Protein AF-A0A1K1SUW8-F1 (afdb_monomer_lite)

pLDDT: mean 75.89, std 11.91, range [45.12, 92.38]

Secondary structure (DSSP, 8-state):
-HHHHHHHHHHHHHHHHHHHHHHHHHHHHHHHHHHHHHTTT-SSEEEEETTEEEEEETTEEEEEEPPHHHHHHHHH-TTGGG-HHHHHHHHHHHHHSPPPP-----

Radius of gyration: 19.61 Å; chains: 1; bounding box: 56×27×52 Å

Foldseek 3Di:
DVVVVVVVVVVVVVVVVVVVVVVVVVVVVVVVVVVLVVCQPPQFDWDDDDQWTWTHHRNDIDIDGHDPVLVVVCVVDVPQRVDSVSSVVVVVVVVVDDPDPDDDDD

Organism: NCBI:txid546364

Sequence (106 aa):
MRRRLEKIERGIELQLLTKNQAQVDRAQGDAVAKLLVALQASPTALVHLGSVLIVKIDGVPLVRNLTQPEIAMLDRDPSLPDNPRSVFRALSDAAMAPPEPEAGKP

Structure (mmCIF, N/CA/C/O backbone):
data_AF-A0A1K1SUW8-F1
#
_entry.id   AF-A0A1K1SUW8-F1
#
loop_
_atom_site.group_PDB
_atom_site.id
_atom_site.type_symbol
_atom_site.label_atom_id
_atom_site.label_alt_id
_atom_site.label_comp_id
_atom_site.label_asym_id
_atom_site.label_entity_id
_atom_site.label_seq_id
_atom_site.pdbx_PDB_ins_code
_atom_site.Cartn_x
_atom_site.Cartn_y
_atom_site.Cartn_z
_atom_site.occupancy
_atom_site.B_iso_or_equiv
_atom_site.auth_seq_id
_atom_site.auth_comp_id
_atom_site.auth_asym_id
_atom_site.auth_atom_id
_atom_site.pdbx_PDB_model_num
ATOM 1 N N . MET A 1 1 ? 39.103 -3.008 -27.985 1.00 59.84 1 MET A N 1
ATOM 2 C CA . MET A 1 1 ? 38.683 -1.814 -27.215 1.00 59.84 1 MET A CA 1
ATOM 3 C C . MET A 1 1 ? 37.158 -1.671 -27.119 1.00 59.84 1 MET A C 1
ATOM 5 O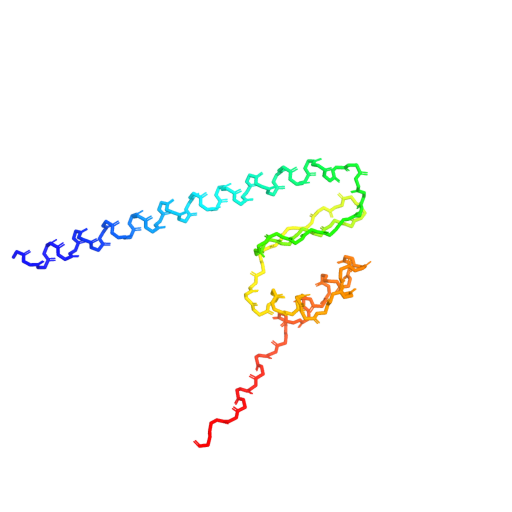 O . MET A 1 1 ? 36.677 -1.667 -25.996 1.00 59.84 1 MET A O 1
ATOM 9 N N . ARG A 1 2 ? 36.388 -1.668 -28.228 1.00 68.19 2 ARG A N 1
ATOM 10 C CA . ARG A 1 2 ? 34.901 -1.548 -28.243 1.00 68.19 2 ARG A CA 1
ATOM 11 C C . ARG A 1 2 ? 34.144 -2.403 -27.214 1.00 68.19 2 ARG A C 1
ATOM 13 O O . ARG A 1 2 ? 33.458 -1.850 -26.370 1.00 68.19 2 ARG A O 1
ATOM 20 N N . ARG A 1 3 ? 34.393 -3.719 -27.168 1.00 64.06 3 ARG A N 1
ATOM 21 C CA . ARG A 1 3 ? 33.752 -4.632 -26.192 1.00 64.06 3 ARG A CA 1
ATOM 22 C C . ARG A 1 3 ? 33.985 -4.284 -24.714 1.00 64.06 3 ARG A C 1
ATOM 24 O O . ARG A 1 3 ? 33.231 -4.742 -23.864 1.00 64.06 3 ARG A O 1
ATOM 31 N N . ARG A 1 4 ? 35.063 -3.562 -24.374 1.00 65.81 4 ARG A N 1
ATOM 32 C CA . ARG A 1 4 ? 35.306 -3.109 -22.991 1.00 65.81 4 ARG A CA 1
ATOM 33 C C . ARG A 1 4 ? 34.502 -1.848 -22.673 1.00 65.81 4 ARG A C 1
ATOM 35 O O . ARG A 1 4 ? 33.998 -1.762 -21.565 1.00 65.81 4 ARG A O 1
ATOM 42 N N . LEU A 1 5 ? 34.353 -0.931 -23.631 1.00 69.56 5 LEU A N 1
ATOM 43 C CA . LEU A 1 5 ? 33.514 0.265 -23.484 1.00 69.56 5 LEU A CA 1
ATOM 44 C C . LEU A 1 5 ? 32.031 -0.107 -23.345 1.00 69.56 5 LEU A C 1
ATOM 46 O O . LEU A 1 5 ? 31.409 0.300 -22.374 1.00 69.56 5 LEU A O 1
ATOM 50 N N . GLU A 1 6 ? 31.521 -0.999 -24.198 1.00 72.00 6 GLU A N 1
ATOM 51 C CA . GLU A 1 6 ? 30.127 -1.483 -24.138 1.00 72.00 6 GLU A CA 1
ATOM 52 C C . GLU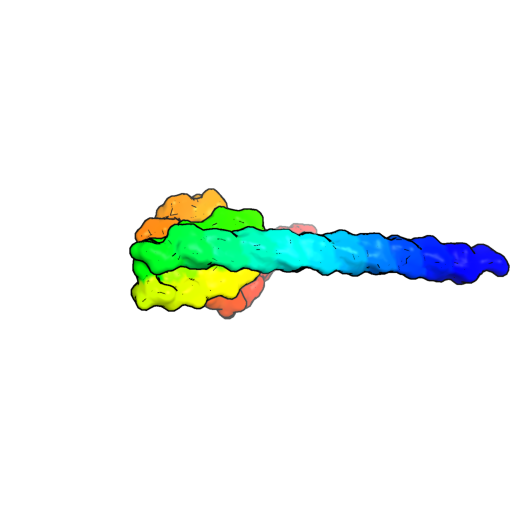 A 1 6 ? 29.793 -2.151 -22.789 1.00 72.00 6 GLU A C 1
ATOM 54 O O . GLU A 1 6 ? 28.714 -1.968 -22.231 1.00 72.00 6 GLU A O 1
ATOM 59 N N . LYS A 1 7 ? 30.737 -2.912 -22.215 1.00 67.94 7 LYS A N 1
ATOM 60 C CA . LYS A 1 7 ? 30.565 -3.524 -20.885 1.00 67.94 7 LYS A CA 1
ATOM 61 C C . LYS A 1 7 ? 30.550 -2.496 -19.753 1.00 67.94 7 LYS A C 1
ATOM 63 O O . LYS A 1 7 ? 29.856 -2.714 -18.764 1.00 67.94 7 LYS A O 1
ATOM 68 N N . ILE A 1 8 ? 31.319 -1.415 -19.877 1.00 70.88 8 ILE A N 1
ATOM 69 C CA . ILE A 1 8 ? 31.354 -0.332 -18.888 1.00 70.88 8 ILE A CA 1
ATOM 70 C C . ILE A 1 8 ? 30.058 0.479 -18.959 1.00 70.88 8 ILE A C 1
ATOM 72 O O . ILE A 1 8 ? 29.436 0.691 -17.924 1.00 70.88 8 ILE A O 1
ATOM 76 N N . GLU A 1 9 ? 29.610 0.851 -20.160 1.00 72.31 9 GLU A N 1
ATOM 77 C CA . GLU A 1 9 ? 28.328 1.535 -20.379 1.00 72.31 9 GLU A CA 1
ATOM 78 C C . GLU A 1 9 ? 27.167 0.716 -19.809 1.00 72.31 9 GLU A C 1
ATOM 80 O O . GLU A 1 9 ? 26.394 1.217 -18.993 1.00 72.31 9 GLU A O 1
ATOM 85 N N . ARG A 1 10 ? 27.123 -0.588 -20.113 1.00 65.56 10 ARG A N 1
ATOM 86 C CA . ARG A 1 10 ? 26.107 -1.487 -19.558 1.00 65.56 10 ARG A CA 1
ATOM 87 C C . ARG A 1 10 ? 26.185 -1.616 -18.034 1.00 65.56 10 ARG A C 1
ATOM 89 O O . ARG A 1 10 ? 25.155 -1.720 -17.373 1.00 65.56 10 ARG A O 1
ATOM 96 N N . GLY A 1 11 ? 27.388 -1.621 -17.463 1.00 61.19 11 GLY A N 1
ATOM 97 C CA . GLY A 1 11 ? 27.587 -1.647 -16.012 1.00 61.19 11 GLY A CA 1
ATOM 98 C C . GLY A 1 11 ? 27.066 -0.383 -15.323 1.00 61.19 11 GLY A C 1
ATOM 99 O O . GLY A 1 11 ? 26.431 -0.479 -14.274 1.00 61.19 11 GLY A O 1
ATOM 100 N N . ILE A 1 12 ? 27.273 0.782 -15.940 1.00 70.62 12 ILE A N 1
ATOM 101 C CA . ILE A 1 12 ? 26.766 2.073 -15.459 1.00 70.62 12 ILE A CA 1
ATOM 102 C C . ILE A 1 12 ? 25.237 2.120 -15.557 1.00 70.62 12 ILE A C 1
ATOM 104 O O . ILE A 1 12 ? 24.586 2.494 -14.583 1.00 70.62 12 ILE A O 1
ATOM 108 N N . GLU A 1 13 ? 24.653 1.678 -16.677 1.00 64.75 13 GLU A N 1
ATOM 109 C CA . GLU A 1 13 ? 23.195 1.548 -16.831 1.00 64.75 13 GLU A CA 1
ATOM 110 C C . GLU A 1 13 ? 22.588 0.679 -15.724 1.00 64.75 13 GLU A C 1
ATOM 112 O O . GLU A 1 13 ? 21.641 1.090 -15.055 1.00 64.75 13 GLU A O 1
ATOM 117 N N . LEU A 1 14 ? 23.156 -0.506 -15.480 1.00 61.06 14 LEU A N 1
ATOM 118 C CA . LEU A 1 14 ? 22.668 -1.426 -14.451 1.00 61.06 14 LEU A CA 1
ATOM 119 C C . LEU A 1 14 ? 22.811 -0.848 -13.038 1.00 61.06 14 LEU A C 1
ATOM 121 O O . LEU A 1 14 ? 21.902 -1.002 -12.221 1.00 61.06 14 LEU A O 1
ATOM 125 N N . GLN A 1 15 ? 23.914 -0.156 -12.740 1.00 63.41 15 GLN A N 1
ATOM 126 C CA . GLN A 1 15 ? 24.091 0.519 -11.453 1.00 63.41 15 GLN A CA 1
ATOM 127 C C . GLN A 1 15 ? 23.090 1.662 -11.253 1.00 63.41 15 GLN A C 1
ATOM 129 O O . GLN A 1 15 ? 22.532 1.787 -10.163 1.00 63.41 15 GLN A O 1
ATOM 134 N N . LEU A 1 16 ? 22.833 2.469 -12.286 1.00 62.56 16 LEU A N 1
ATOM 135 C CA . LEU A 1 16 ? 21.835 3.541 -12.245 1.00 62.56 16 LEU A CA 1
ATOM 136 C C . LEU A 1 16 ? 20.428 2.977 -12.026 1.00 62.56 16 LEU A C 1
ATOM 138 O O . LEU A 1 16 ? 19.720 3.445 -11.137 1.00 62.56 16 LEU A O 1
ATOM 142 N N . LEU A 1 17 ? 20.054 1.929 -12.764 1.00 60.34 17 LEU A N 1
ATOM 143 C CA . LEU A 1 17 ? 18.774 1.237 -12.594 1.00 60.34 17 LEU A CA 1
ATOM 144 C C . LEU A 1 17 ? 18.621 0.669 -11.177 1.00 60.34 17 LEU A C 1
ATOM 146 O O . LEU A 1 17 ? 17.605 0.901 -10.528 1.00 60.34 17 LEU A O 1
ATOM 150 N N . THR A 1 18 ? 19.651 -0.006 -10.659 1.00 54.00 18 THR A N 1
ATOM 151 C CA . THR A 1 18 ? 19.629 -0.595 -9.308 1.00 54.00 18 THR A CA 1
ATOM 152 C C . THR A 1 18 ? 19.518 0.477 -8.224 1.00 54.00 18 THR A C 1
ATOM 154 O O . THR A 1 18 ? 18.776 0.321 -7.255 1.00 54.00 18 THR A O 1
ATOM 157 N N . LYS A 1 19 ? 20.240 1.594 -8.381 1.00 62.31 19 LYS A N 1
ATOM 158 C CA . LYS A 1 19 ? 20.192 2.720 -7.442 1.00 62.31 19 LYS A CA 1
ATOM 159 C C . LYS A 1 19 ? 18.815 3.383 -7.436 1.00 62.31 19 LYS A C 1
ATOM 161 O O . LYS A 1 19 ? 18.305 3.687 -6.358 1.00 62.31 19 LYS A O 1
ATOM 166 N N . ASN A 1 20 ? 18.215 3.561 -8.612 1.00 67.75 20 ASN A N 1
ATOM 167 C CA . ASN A 1 20 ? 16.861 4.090 -8.742 1.00 67.75 20 ASN A CA 1
ATOM 168 C C . ASN A 1 20 ? 15.844 3.149 -8.087 1.00 67.75 20 ASN A C 1
ATOM 170 O O . ASN A 1 20 ? 15.014 3.618 -7.315 1.00 67.75 20 ASN A O 1
ATOM 174 N N . GLN A 1 21 ? 15.966 1.834 -8.295 1.00 63.09 21 GLN A N 1
ATOM 175 C CA . GLN A 1 21 ? 15.091 0.847 -7.659 1.00 63.09 21 GLN A CA 1
ATOM 176 C C . GLN A 1 21 ? 15.190 0.902 -6.130 1.00 63.09 21 GLN A C 1
ATOM 178 O O . GLN A 1 21 ? 14.182 1.062 -5.454 1.00 63.09 21 GLN A O 1
ATOM 183 N N . ALA A 1 22 ? 16.404 0.900 -5.573 1.00 70.00 22 ALA A N 1
ATOM 184 C CA 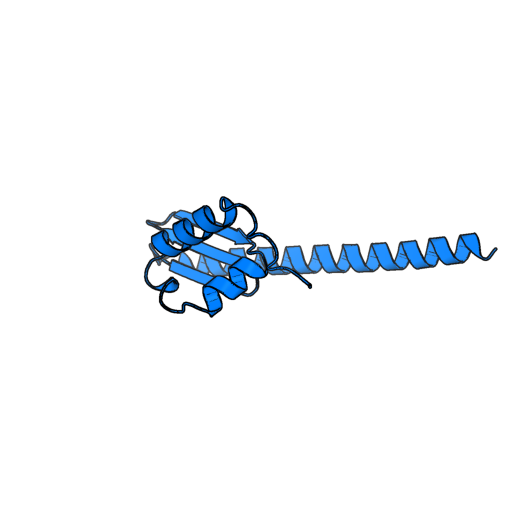. ALA A 1 22 ? 16.594 0.980 -4.125 1.00 70.00 22 ALA A CA 1
ATOM 185 C C . ALA A 1 22 ? 16.080 2.301 -3.520 1.00 70.00 22 ALA A C 1
ATOM 187 O O . ALA A 1 22 ? 15.691 2.346 -2.352 1.00 70.00 22 ALA A O 1
ATOM 188 N N . GLN A 1 23 ? 16.113 3.401 -4.279 1.00 72.88 23 GLN A N 1
ATOM 189 C CA . GLN A 1 23 ? 15.536 4.674 -3.852 1.00 72.88 23 GLN A CA 1
ATOM 190 C C . GLN A 1 23 ? 14.003 4.632 -3.867 1.00 72.88 23 GLN A C 1
ATOM 192 O O . GLN A 1 23 ? 13.384 5.118 -2.920 1.00 72.88 23 GLN A O 1
ATOM 197 N N . VAL A 1 24 ? 13.407 4.030 -4.898 1.00 78.62 24 VAL A N 1
ATOM 198 C CA . VAL A 1 24 ? 11.956 3.817 -5.003 1.00 78.62 24 VAL A CA 1
ATOM 199 C C . VAL A 1 24 ? 11.464 2.915 -3.874 1.00 78.62 24 VAL A C 1
ATOM 201 O O . VAL A 1 24 ? 10.546 3.305 -3.158 1.00 78.62 24 VAL A O 1
ATOM 204 N N . ASP A 1 25 ? 12.127 1.783 -3.638 1.00 77.12 25 ASP A N 1
ATOM 205 C CA . ASP A 1 25 ? 11.761 0.833 -2.585 1.00 77.12 25 ASP A CA 1
ATOM 206 C C . ASP A 1 25 ? 11.827 1.490 -1.197 1.00 77.12 25 ASP A C 1
ATOM 208 O O . ASP A 1 25 ? 10.916 1.334 -0.381 1.00 77.12 25 ASP A O 1
ATOM 212 N N . ARG A 1 26 ? 12.873 2.293 -0.933 1.00 79.19 26 ARG A N 1
ATOM 213 C CA . ARG A 1 26 ? 12.965 3.077 0.309 1.00 79.19 26 ARG A CA 1
ATOM 214 C C . ARG A 1 26 ? 11.823 4.073 0.432 1.00 79.19 26 ARG A C 1
ATOM 216 O O . ARG A 1 26 ? 11.198 4.119 1.482 1.00 79.19 26 ARG A O 1
ATOM 223 N N . ALA A 1 27 ? 11.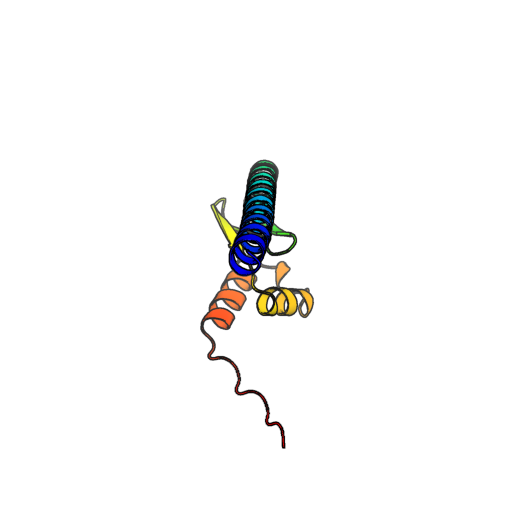553 4.861 -0.608 1.00 82.69 27 ALA A N 1
ATOM 224 C CA . ALA A 1 27 ? 10.491 5.864 -0.576 1.00 82.69 27 ALA A CA 1
ATOM 225 C C . ALA A 1 27 ? 9.109 5.226 -0.357 1.00 82.69 27 ALA A C 1
ATOM 227 O O . ALA A 1 27 ? 8.308 5.751 0.416 1.00 82.69 27 ALA A O 1
ATOM 228 N N . GLN A 1 28 ? 8.853 4.073 -0.982 1.00 85.19 28 GLN A N 1
ATOM 229 C CA . GLN A 1 28 ? 7.640 3.288 -0.766 1.00 85.19 28 GLN A CA 1
ATOM 230 C C . GLN A 1 28 ? 7.549 2.768 0.671 1.00 85.19 28 GLN A C 1
ATOM 232 O O . GLN A 1 28 ? 6.518 2.959 1.315 1.00 85.19 28 GLN A O 1
ATOM 237 N N . GLY A 1 29 ? 8.621 2.177 1.209 1.00 83.94 29 GLY A N 1
ATOM 238 C CA . GLY A 1 29 ? 8.658 1.719 2.601 1.00 83.94 29 GLY A CA 1
ATOM 239 C C . GLY A 1 29 ? 8.405 2.851 3.604 1.00 83.94 29 GLY A C 1
ATOM 240 O O . GLY A 1 29 ? 7.614 2.698 4.534 1.00 83.94 29 GLY A O 1
ATOM 241 N N . ASP A 1 30 ? 9.007 4.018 3.369 1.00 88.25 30 ASP A N 1
ATOM 242 C CA . ASP A 1 30 ? 8.833 5.215 4.197 1.00 88.25 30 ASP A CA 1
ATOM 243 C C . ASP A 1 30 ? 7.388 5.738 4.158 1.00 88.25 30 ASP A C 1
ATOM 245 O O . ASP A 1 30 ? 6.829 6.137 5.183 1.00 88.25 30 ASP A O 1
ATOM 249 N N . ALA A 1 31 ? 6.763 5.723 2.976 1.00 86.81 31 ALA A N 1
ATOM 250 C CA . ALA A 1 31 ? 5.363 6.099 2.805 1.00 86.81 31 ALA A CA 1
ATOM 251 C C . ALA A 1 31 ? 4.427 5.126 3.537 1.00 86.81 31 ALA A C 1
ATOM 253 O O . ALA A 1 31 ? 3.535 5.569 4.260 1.00 86.81 31 ALA A O 1
ATOM 254 N N . VAL A 1 32 ? 4.668 3.814 3.418 1.00 89.75 32 VAL A N 1
ATOM 255 C CA . VAL A 1 32 ? 3.906 2.779 4.135 1.00 89.75 32 VAL A CA 1
ATOM 256 C C . VAL A 1 32 ? 4.000 2.979 5.643 1.00 89.75 32 VAL A C 1
ATOM 258 O O . VAL A 1 32 ? 2.973 2.995 6.317 1.00 89.75 32 VAL A O 1
ATOM 261 N N . ALA A 1 33 ? 5.204 3.184 6.181 1.00 89.50 33 ALA A N 1
ATOM 262 C CA . ALA A 1 33 ? 5.396 3.400 7.612 1.00 89.50 33 ALA A CA 1
ATOM 263 C C . ALA A 1 33 ? 4.614 4.626 8.115 1.00 89.50 33 ALA A C 1
ATOM 265 O O . ALA A 1 33 ? 3.902 4.540 9.117 1.00 89.50 33 ALA A O 1
ATOM 266 N N . LYS A 1 34 ? 4.680 5.751 7.388 1.00 91.62 34 LYS A N 1
ATOM 267 C CA . LYS A 1 34 ? 3.944 6.982 7.728 1.00 91.62 34 LYS A CA 1
ATOM 268 C C . LYS A 1 34 ? 2.430 6.782 7.676 1.00 91.62 34 LYS A C 1
ATOM 270 O O . LYS A 1 34 ? 1.732 7.239 8.579 1.00 91.62 34 LYS A O 1
ATOM 275 N N . LEU A 1 35 ? 1.927 6.068 6.669 1.00 90.50 35 LEU A N 1
ATOM 276 C CA . LEU A 1 35 ? 0.505 5.740 6.559 1.00 90.50 35 LEU A CA 1
ATOM 277 C C . LEU A 1 35 ? 0.044 4.834 7.705 1.00 90.50 35 LEU A C 1
ATOM 279 O O . LEU A 1 35 ? -0.984 5.107 8.314 1.00 90.50 35 LEU A O 1
ATOM 283 N N . LEU A 1 36 ? 0.810 3.801 8.065 1.00 88.81 36 LEU A N 1
ATOM 284 C CA . LEU A 1 36 ? 0.468 2.925 9.190 1.00 88.81 36 LEU A CA 1
ATOM 285 C C . LEU A 1 36 ? 0.425 3.677 10.527 1.00 88.81 36 LEU A C 1
ATOM 287 O O . LEU A 1 36 ? -0.471 3.420 11.332 1.00 88.81 36 LEU A O 1
ATOM 291 N N . VAL A 1 37 ? 1.344 4.625 10.746 1.00 92.38 37 VAL A N 1
ATOM 292 C CA . VAL A 1 37 ? 1.322 5.516 11.918 1.00 92.38 37 VAL A CA 1
ATOM 293 C C . VAL A 1 37 ? 0.071 6.396 11.908 1.00 92.38 37 VAL A C 1
ATOM 295 O O . VAL A 1 37 ? -0.651 6.435 12.901 1.00 92.38 37 VAL A O 1
ATOM 298 N N . ALA A 1 38 ? -0.238 7.047 10.783 1.00 92.31 38 ALA A N 1
ATOM 299 C CA . ALA A 1 38 ? -1.427 7.891 10.654 1.00 92.31 38 ALA A CA 1
ATOM 300 C C . ALA A 1 38 ? -2.738 7.108 10.869 1.00 92.31 38 ALA A C 1
ATOM 302 O O . ALA A 1 38 ? -3.702 7.634 11.421 1.00 92.31 38 ALA A O 1
ATOM 303 N N . LEU A 1 39 ? -2.761 5.831 10.480 1.00 90.81 39 LEU A N 1
ATOM 304 C CA . LEU A 1 39 ? -3.912 4.943 10.624 1.00 90.81 39 LEU A CA 1
ATOM 305 C C . LEU A 1 39 ? -3.985 4.240 11.987 1.00 90.81 39 LEU A C 1
ATOM 307 O O . LEU A 1 39 ? -4.881 3.418 12.179 1.00 90.81 39 LEU A O 1
ATOM 311 N N . GLN A 1 40 ? -3.089 4.511 12.946 1.00 88.56 40 GLN A N 1
ATOM 312 C CA . GLN A 1 40 ? -3.056 3.801 14.236 1.00 88.56 40 GLN A CA 1
ATOM 313 C C . GLN A 1 40 ? -4.412 3.796 14.952 1.00 88.56 40 GLN A C 1
ATOM 315 O O . GLN A 1 40 ? -4.888 2.723 15.322 1.00 88.56 40 GLN A O 1
ATOM 320 N N . ALA A 1 41 ? -5.055 4.962 15.062 1.00 90.94 41 ALA A N 1
ATOM 321 C CA . ALA A 1 41 ? -6.341 5.128 15.743 1.00 90.94 41 ALA A CA 1
ATOM 322 C C . ALA A 1 41 ? -7.544 4.561 14.965 1.00 90.94 41 ALA A C 1
ATOM 324 O O . ALA A 1 41 ? -8.621 4.405 15.533 1.00 90.94 41 ALA A O 1
ATOM 325 N N . SER A 1 42 ? -7.379 4.246 13.676 1.00 90.81 42 SER A N 1
ATOM 326 C CA . SER A 1 42 ? -8.442 3.677 12.843 1.00 90.81 42 SER A CA 1
ATOM 327 C C . SER A 1 42 ? -8.353 2.148 12.871 1.00 90.81 42 SER A C 1
ATOM 329 O O . SER A 1 42 ? -7.375 1.604 12.356 1.00 90.81 42 SER A O 1
ATOM 331 N N . PRO A 1 43 ? -9.317 1.418 13.461 1.00 85.56 43 PRO A N 1
ATOM 332 C CA . PRO A 1 43 ? -9.269 -0.046 13.518 1.00 85.56 43 PRO A CA 1
ATOM 333 C C . PRO A 1 43 ? -9.459 -0.686 12.138 1.00 85.56 43 PRO A C 1
ATOM 335 O O . PRO A 1 43 ? -8.908 -1.755 11.880 1.00 85.56 43 PRO A O 1
ATOM 338 N N . THR A 1 44 ? -10.172 0.002 11.247 1.00 87.88 44 THR A N 1
ATOM 339 C CA . THR A 1 44 ? -10.471 -0.449 9.890 1.00 87.88 44 THR A CA 1
ATOM 340 C C . THR A 1 44 ? -10.104 0.651 8.906 1.00 87.88 44 THR A C 1
ATOM 342 O O . THR A 1 44 ? -10.478 1.805 9.107 1.00 87.88 44 THR A O 1
ATOM 345 N N . ALA A 1 45 ? -9.349 0.307 7.865 1.00 87.75 45 ALA A N 1
ATOM 346 C CA . ALA A 1 45 ? -8.940 1.246 6.827 1.00 87.75 45 ALA A CA 1
ATOM 347 C C . ALA A 1 45 ? -8.627 0.514 5.522 1.00 87.75 45 ALA A C 1
ATOM 349 O O . ALA A 1 45 ? -8.184 -0.636 5.527 1.00 87.75 45 ALA A O 1
ATOM 350 N N . LEU A 1 46 ? -8.803 1.215 4.410 1.00 87.75 46 LEU A N 1
ATOM 351 C CA . LEU A 1 46 ? -8.347 0.787 3.100 1.00 87.75 46 LEU A CA 1
ATOM 352 C C . LEU A 1 46 ? -7.678 1.979 2.422 1.00 87.75 46 LEU A C 1
ATOM 354 O O . LEU A 1 46 ? -8.290 3.033 2.278 1.00 87.75 46 LEU A O 1
ATOM 358 N N . VAL A 1 47 ? -6.415 1.820 2.039 1.00 88.00 47 VAL A N 1
ATOM 359 C CA . VAL A 1 47 ? -5.645 2.868 1.366 1.00 88.00 47 VAL A CA 1
ATOM 360 C C . VAL A 1 47 ? -4.969 2.273 0.146 1.00 88.00 47 VAL A C 1
ATOM 362 O O . VAL A 1 47 ? -4.230 1.297 0.256 1.00 88.00 47 VAL A O 1
ATOM 365 N N . HIS A 1 48 ? -5.207 2.889 -1.006 1.00 87.88 48 HIS A N 1
ATOM 366 C CA . HIS A 1 48 ? -4.549 2.567 -2.263 1.00 87.88 48 HIS A CA 1
ATOM 367 C C . HIS A 1 48 ? -3.671 3.752 -2.676 1.00 87.88 48 HIS A C 1
ATOM 369 O O . HIS A 1 48 ? -4.160 4.875 -2.799 1.00 87.88 48 HIS A O 1
ATOM 375 N N . LEU A 1 49 ? -2.368 3.518 -2.840 1.00 84.88 49 LEU A N 1
ATOM 376 C CA . LEU A 1 49 ? -1.395 4.533 -3.237 1.00 84.88 49 LEU A CA 1
ATOM 377 C C . LEU A 1 49 ? -0.409 3.950 -4.254 1.00 84.88 49 LEU A C 1
ATOM 379 O O . LEU A 1 49 ? 0.501 3.199 -3.897 1.00 84.88 49 LEU A O 1
ATOM 383 N N . GLY A 1 50 ? -0.555 4.336 -5.521 1.00 84.38 50 GLY A N 1
ATOM 384 C CA . GLY A 1 50 ? 0.273 3.801 -6.601 1.00 84.38 50 GLY A CA 1
ATOM 385 C C . GLY A 1 50 ? 0.048 2.299 -6.753 1.00 84.38 50 GLY A C 1
ATOM 386 O O . GLY A 1 50 ? -1.059 1.881 -7.043 1.00 84.38 50 GLY A O 1
ATOM 387 N N . SER A 1 51 ? 1.086 1.489 -6.537 1.00 86.00 51 SER A N 1
ATOM 388 C CA . SER A 1 51 ? 0.956 0.028 -6.493 1.00 86.00 51 SER A CA 1
ATOM 389 C C . SER A 1 51 ? 0.768 -0.526 -5.082 1.00 86.00 51 SER A C 1
ATOM 391 O O . SER A 1 51 ? 0.634 -1.731 -4.926 1.00 86.00 51 SER A O 1
ATOM 393 N N . VAL A 1 52 ? 0.787 0.297 -4.035 1.00 88.06 52 VAL A N 1
ATOM 394 C CA . VAL A 1 52 ? 0.683 -0.188 -2.657 1.00 88.06 52 VAL A CA 1
ATOM 395 C C . VAL A 1 52 ? -0.774 -0.193 -2.217 1.00 88.06 52 VAL A C 1
ATOM 397 O O . VAL A 1 52 ? -1.448 0.837 -2.255 1.00 88.06 52 VAL A O 1
ATOM 400 N N . LEU A 1 53 ? -1.230 -1.341 -1.723 1.00 88.75 53 LEU A N 1
ATOM 401 C CA . LEU A 1 53 ? -2.506 -1.481 -1.037 1.00 88.75 53 LEU A CA 1
ATOM 402 C C . LEU A 1 53 ? -2.269 -1.774 0.444 1.00 88.75 53 LEU A C 1
ATOM 404 O O . LEU A 1 53 ? -1.600 -2.749 0.793 1.00 88.75 53 LEU A O 1
ATOM 408 N N . ILE A 1 54 ? -2.868 -0.955 1.304 1.00 89.69 54 ILE A N 1
ATOM 409 C CA . ILE A 1 54 ? -2.938 -1.172 2.747 1.00 89.69 54 ILE A CA 1
ATOM 410 C C . ILE A 1 54 ? -4.382 -1.512 3.100 1.00 89.69 54 ILE A C 1
ATOM 412 O O . ILE A 1 54 ? -5.292 -0.714 2.883 1.00 89.69 54 ILE A O 1
ATOM 416 N N . VAL A 1 55 ? -4.576 -2.692 3.677 1.00 89.31 55 VAL A N 1
ATOM 417 C CA . VAL A 1 55 ? -5.849 -3.165 4.221 1.00 89.31 55 VAL A CA 1
ATOM 418 C C . VAL A 1 55 ? -5.664 -3.298 5.725 1.00 89.31 55 VAL A C 1
ATOM 420 O O . VAL A 1 55 ? -4.792 -4.034 6.169 1.00 89.31 55 VAL A O 1
ATOM 423 N N . LYS A 1 56 ? -6.468 -2.607 6.528 1.00 87.12 56 LYS A N 1
ATOM 424 C CA . LYS A 1 56 ? -6.481 -2.766 7.984 1.00 87.12 56 LYS A CA 1
ATOM 425 C C . LYS A 1 56 ? -7.850 -3.265 8.413 1.00 87.12 56 LYS A C 1
ATOM 427 O O . LYS A 1 56 ? -8.860 -2.654 8.069 1.00 87.12 56 LYS A O 1
ATOM 432 N N . ILE A 1 57 ? -7.873 -4.381 9.133 1.00 86.50 57 ILE A N 1
ATOM 433 C CA . ILE A 1 57 ? -9.090 -5.023 9.637 1.00 86.50 57 ILE A CA 1
ATOM 434 C C . ILE A 1 57 ? -8.853 -5.335 11.109 1.00 86.50 57 ILE A C 1
ATOM 436 O O . ILE A 1 57 ? -7.859 -5.976 11.443 1.00 86.50 57 ILE A O 1
ATOM 440 N N . ASP A 1 58 ? -9.750 -4.872 11.979 1.00 87.38 58 ASP A N 1
ATOM 441 C CA . ASP A 1 58 ? -9.705 -5.143 13.421 1.00 87.38 58 ASP A CA 1
ATOM 442 C C . ASP A 1 58 ? -8.335 -4.811 14.055 1.00 87.38 58 ASP A C 1
ATOM 444 O O . ASP A 1 58 ? -7.827 -5.514 14.924 1.00 87.38 58 ASP A O 1
ATOM 448 N N . GLY A 1 59 ? -7.700 -3.729 13.590 1.00 85.19 59 GLY A N 1
ATOM 449 C CA . GLY A 1 59 ? -6.396 -3.278 14.081 1.00 85.19 59 GLY A CA 1
ATOM 450 C C . GLY A 1 59 ? -5.184 -3.898 13.379 1.00 85.19 59 GLY A C 1
ATOM 451 O O . GLY A 1 59 ? -4.086 -3.360 13.519 1.00 85.19 59 GLY A O 1
ATOM 452 N N . VAL A 1 60 ? -5.359 -4.962 12.592 1.00 86.06 60 VAL A N 1
ATOM 453 C CA . VAL A 1 60 ? -4.264 -5.702 11.949 1.00 86.06 60 VAL A CA 1
ATOM 454 C C . VAL A 1 60 ? -4.034 -5.182 10.526 1.00 86.06 60 VAL A C 1
ATOM 456 O O . VAL A 1 60 ? -4.932 -5.303 9.688 1.00 86.06 60 VAL A O 1
ATOM 459 N N . PRO A 1 61 ? -2.863 -4.587 10.222 1.00 88.31 61 PRO A N 1
ATOM 460 C CA . PRO A 1 61 ? -2.546 -4.136 8.877 1.00 88.31 61 PRO A CA 1
ATOM 461 C C . PRO A 1 61 ? -1.994 -5.273 8.013 1.00 88.31 61 PRO A C 1
ATOM 463 O O . PRO A 1 61 ? -1.136 -6.047 8.432 1.00 88.31 61 PRO A O 1
ATOM 466 N N . LEU A 1 62 ? -2.431 -5.298 6.764 1.00 86.00 62 LEU A N 1
ATOM 467 C CA . LEU A 1 62 ? -1.874 -6.065 5.666 1.00 86.00 62 LEU A CA 1
ATOM 468 C C . LEU A 1 62 ? -1.428 -5.078 4.587 1.00 86.00 62 LEU A C 1
ATOM 470 O O . LEU A 1 62 ? -2.197 -4.209 4.174 1.00 86.00 62 LEU A O 1
ATOM 474 N N . VAL A 1 63 ? -0.195 -5.229 4.116 1.00 88.12 63 VAL A N 1
ATOM 475 C CA . VAL A 1 63 ? 0.370 -4.408 3.043 1.00 88.12 63 VAL A CA 1
ATOM 476 C C . VAL A 1 63 ? 0.774 -5.322 1.898 1.00 88.12 63 VAL A C 1
ATOM 478 O O . VAL A 1 63 ? 1.442 -6.330 2.128 1.00 88.12 63 VAL A O 1
ATOM 481 N N . ARG A 1 64 ? 0.392 -4.975 0.669 1.00 85.38 64 ARG A N 1
ATOM 482 C CA . ARG A 1 64 ? 0.874 -5.657 -0.537 1.00 85.38 64 ARG A CA 1
ATOM 483 C C . ARG A 1 64 ? 1.141 -4.687 -1.674 1.00 85.38 64 ARG A C 1
ATOM 485 O O . ARG A 1 64 ? 0.537 -3.618 -1.737 1.00 85.38 64 ARG A O 1
ATOM 492 N N . ASN A 1 65 ? 1.979 -5.131 -2.602 1.00 86.12 65 ASN A N 1
ATOM 493 C CA . ASN A 1 65 ? 2.102 -4.508 -3.910 1.00 86.12 65 ASN A CA 1
ATOM 494 C C . ASN A 1 65 ? 1.114 -5.167 -4.875 1.00 86.12 65 ASN A C 1
ATOM 496 O O . ASN A 1 65 ? 1.021 -6.391 -4.923 1.00 86.12 65 ASN A O 1
ATOM 500 N N . LEU A 1 66 ? 0.399 -4.342 -5.625 1.00 85.81 66 LEU A N 1
ATOM 501 C CA . LEU A 1 66 ? -0.512 -4.721 -6.686 1.00 85.81 66 LEU A CA 1
ATOM 502 C C . LEU A 1 66 ? 0.212 -4.722 -8.027 1.00 85.81 66 LEU A C 1
ATOM 504 O O . LEU A 1 66 ? 1.063 -3.876 -8.319 1.00 85.81 66 LEU A O 1
ATOM 508 N N . THR A 1 67 ? -0.171 -5.675 -8.857 1.00 85.56 67 THR A N 1
ATOM 509 C CA . THR A 1 67 ? 0.178 -5.744 -10.270 1.00 85.56 67 THR A CA 1
ATOM 510 C C . THR A 1 67 ? -0.685 -4.781 -11.092 1.00 85.56 67 THR A C 1
ATOM 512 O O . THR A 1 67 ? -1.734 -4.316 -10.649 1.00 85.56 67 THR A O 1
ATOM 515 N N . GLN A 1 68 ? -0.264 -4.479 -12.324 1.00 83.94 68 GLN A N 1
ATOM 516 C CA . GLN A 1 68 ? -1.019 -3.591 -13.221 1.00 83.94 68 GLN A CA 1
ATOM 517 C C . GLN A 1 68 ? -2.460 -4.072 -13.500 1.00 83.94 68 GLN A C 1
ATOM 519 O O . GLN A 1 68 ? -3.368 -3.241 -13.461 1.00 83.94 68 GLN A O 1
ATOM 524 N N . PRO A 1 69 ? -2.723 -5.378 -13.725 1.00 84.38 69 PRO A N 1
ATOM 525 C CA . PRO A 1 69 ? -4.093 -5.872 -13.870 1.00 84.38 69 PRO A CA 1
ATOM 526 C C . PRO A 1 69 ? -4.949 -5.671 -12.613 1.00 84.38 69 PRO A C 1
ATOM 528 O O . PRO A 1 69 ? -6.113 -5.299 -12.723 1.00 84.38 69 PRO A O 1
ATOM 531 N N . GLU A 1 70 ? -4.378 -5.869 -11.422 1.00 83.81 70 GLU A N 1
ATOM 532 C CA . GLU A 1 70 ? -5.083 -5.675 -10.149 1.00 83.81 70 GLU A CA 1
ATOM 533 C C . GLU A 1 70 ? -5.441 -4.203 -9.907 1.00 83.81 70 GLU A C 1
ATOM 535 O O . GLU A 1 70 ? -6.551 -3.912 -9.467 1.00 83.81 70 GLU A O 1
ATOM 540 N N . ILE A 1 71 ? -4.538 -3.274 -10.241 1.00 86.06 71 ILE A N 1
ATOM 541 C CA . ILE A 1 71 ? -4.809 -1.827 -10.193 1.00 86.06 71 ILE A CA 1
ATOM 542 C C . ILE A 1 71 ? -5.965 -1.485 -11.136 1.00 86.06 71 ILE A C 1
ATOM 544 O O . ILE A 1 71 ? -6.943 -0.871 -10.718 1.00 86.06 71 ILE A O 1
ATOM 548 N N . ALA A 1 72 ? -5.904 -1.957 -12.384 1.00 84.75 72 ALA A N 1
ATOM 549 C CA . ALA A 1 72 ? -6.962 -1.722 -13.362 1.00 84.75 72 ALA A CA 1
ATOM 550 C C . ALA A 1 72 ? -8.312 -2.320 -12.931 1.00 84.75 72 ALA A C 1
ATOM 552 O O . ALA A 1 72 ? -9.361 -1.775 -13.269 1.00 84.75 72 ALA A O 1
ATOM 553 N N . MET A 1 73 ? -8.303 -3.432 -12.192 1.00 82.06 73 MET A N 1
ATOM 554 C CA . MET A 1 73 ? -9.511 -4.022 -11.617 1.00 82.06 73 MET A CA 1
ATOM 555 C C . MET A 1 73 ? -10.107 -3.125 -10.522 1.00 82.06 73 MET A C 1
ATOM 557 O O . MET A 1 73 ? -11.314 -2.898 -10.529 1.00 82.06 73 MET A O 1
ATOM 561 N N . LEU A 1 74 ? -9.274 -2.575 -9.630 1.00 79.00 74 LEU A N 1
ATOM 562 C CA . LEU A 1 74 ? -9.718 -1.642 -8.586 1.00 79.00 74 LEU A CA 1
ATOM 563 C C . LEU A 1 74 ? -10.242 -0.319 -9.156 1.00 79.00 74 LEU A C 1
ATOM 565 O O . LEU A 1 74 ? -11.231 0.204 -8.656 1.00 79.00 74 LEU A O 1
ATOM 569 N N . ASP A 1 75 ? -9.617 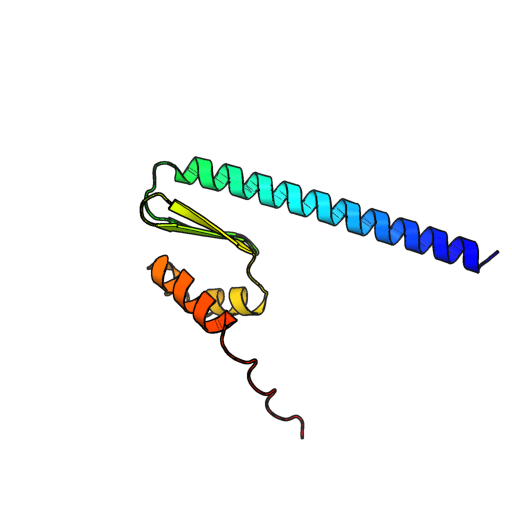0.205 -10.210 1.00 78.75 75 ASP A N 1
ATOM 570 C CA . ASP A 1 75 ? -10.042 1.460 -10.843 1.00 78.75 75 ASP A CA 1
ATOM 571 C C . ASP A 1 75 ? -11.384 1.323 -11.585 1.00 78.75 75 ASP A C 1
ATOM 573 O O . ASP A 1 75 ? -12.120 2.299 -11.742 1.00 78.75 75 ASP A O 1
ATOM 577 N N . ARG A 1 76 ? -11.711 0.116 -12.064 1.00 79.06 76 ARG A N 1
ATOM 578 C CA . ARG A 1 76 ? -12.950 -0.162 -12.811 1.00 79.06 76 ARG A CA 1
ATOM 579 C C . ARG A 1 76 ? -14.176 -0.320 -11.925 1.00 79.06 76 ARG A C 1
ATOM 581 O O . ARG A 1 76 ? -15.282 -0.085 -12.407 1.00 79.06 76 ARG A O 1
ATOM 588 N N . ASP A 1 77 ? -13.994 -0.724 -10.675 1.00 68.62 77 ASP A N 1
ATOM 589 C CA . ASP A 1 77 ? -15.092 -0.922 -9.738 1.00 68.62 77 ASP A CA 1
ATOM 590 C C . ASP A 1 77 ? -14.838 -0.132 -8.439 1.00 68.62 77 ASP A C 1
ATOM 592 O O . ASP A 1 77 ? -14.278 -0.647 -7.467 1.00 68.62 77 ASP A O 1
ATOM 596 N N . PRO A 1 78 ? -15.280 1.139 -8.407 1.00 65.00 78 PRO A N 1
ATOM 597 C CA . PRO A 1 78 ? -15.110 2.024 -7.262 1.00 65.00 78 PRO A CA 1
ATOM 598 C C . PRO A 1 78 ? -15.982 1.648 -6.053 1.00 65.00 78 PRO A C 1
ATOM 600 O O . PRO A 1 78 ? -15.936 2.371 -5.061 1.00 65.00 78 PRO A O 1
ATOM 603 N N . SER A 1 79 ? -16.759 0.554 -6.107 1.00 65.88 79 SER A N 1
ATOM 604 C CA . SER A 1 79 ? -17.541 0.035 -4.972 1.00 65.88 79 SER A CA 1
ATOM 605 C C . SER A 1 79 ? -16.789 -1.011 -4.137 1.00 65.88 79 SER A C 1
ATOM 607 O O . SER A 1 79 ? -17.083 -1.189 -2.956 1.00 65.88 79 SER A O 1
ATOM 609 N N . LEU A 1 80 ? -15.742 -1.636 -4.694 1.00 63.53 80 LEU A N 1
ATOM 610 C CA . LEU A 1 80 ? -14.823 -2.507 -3.947 1.00 63.53 80 LEU A CA 1
ATOM 611 C C . LEU A 1 80 ? -14.273 -1.883 -2.648 1.00 63.53 80 LEU A C 1
ATOM 613 O O . LEU A 1 80 ? -14.220 -2.595 -1.640 1.00 63.53 80 LEU A O 1
ATOM 617 N N . PRO A 1 81 ? -13.876 -0.593 -2.604 1.00 63.03 81 PRO A N 1
ATOM 618 C CA . PRO A 1 81 ? -13.282 -0.009 -1.416 1.00 63.03 81 PRO A CA 1
ATOM 619 C C . PRO A 1 81 ? -14.204 0.094 -0.191 1.00 63.03 81 PRO A C 1
ATOM 621 O O . PRO A 1 81 ? -13.690 0.297 0.911 1.00 63.03 81 PRO A O 1
ATOM 624 N N . ASP A 1 82 ? -15.520 -0.096 -0.335 1.00 66.81 82 ASP A N 1
ATOM 625 C CA . ASP A 1 82 ? -16.477 0.018 0.778 1.00 66.81 82 ASP A CA 1
ATOM 626 C C . ASP A 1 82 ? -16.309 -1.082 1.835 1.00 66.81 82 ASP A C 1
ATOM 628 O O . ASP A 1 82 ? -16.735 -0.927 2.982 1.00 66.81 82 ASP A O 1
ATOM 632 N N . ASN A 1 83 ? -15.656 -2.198 1.492 1.00 69.38 83 ASN A N 1
ATOM 633 C CA . ASN A 1 83 ? -15.350 -3.239 2.462 1.00 69.38 83 ASN A CA 1
ATOM 634 C C . ASN A 1 83 ? -13.924 -3.786 2.280 1.00 69.38 83 ASN A C 1
ATOM 636 O O . ASN A 1 83 ? -13.679 -4.558 1.347 1.00 69.38 83 ASN A O 1
ATOM 640 N N . PRO A 1 84 ? -12.994 -3.508 3.215 1.00 69.50 84 PRO A N 1
ATOM 641 C CA . PRO A 1 84 ? -11.607 -3.963 3.118 1.00 69.50 84 PRO A CA 1
ATOM 642 C C . PRO A 1 84 ? -11.465 -5.492 3.000 1.00 69.50 84 PRO A C 1
ATOM 644 O O . PRO A 1 84 ? -10.550 -5.980 2.336 1.00 69.50 84 PRO A O 1
ATOM 647 N N . ARG A 1 85 ? -12.393 -6.267 3.588 1.00 74.25 85 ARG A N 1
ATOM 648 C CA . ARG A 1 85 ? -12.418 -7.736 3.446 1.00 74.25 85 ARG A CA 1
ATOM 649 C C . ARG A 1 85 ? -12.791 -8.167 2.028 1.00 74.25 85 ARG A C 1
ATOM 651 O O . ARG A 1 85 ? -12.252 -9.157 1.539 1.00 74.25 85 ARG A O 1
ATOM 658 N N . SER A 1 86 ? -13.693 -7.435 1.373 1.00 75.06 86 SER A N 1
ATOM 659 C CA . SER A 1 86 ? -14.124 -7.738 0.004 1.00 75.06 86 SER A CA 1
ATOM 660 C C . SER A 1 86 ? -13.004 -7.493 -1.008 1.00 75.06 86 SER A C 1
ATOM 662 O O . SER A 1 86 ? -12.740 -8.364 -1.831 1.00 75.06 86 SER A O 1
ATOM 664 N N . VAL A 1 87 ? -12.253 -6.397 -0.851 1.00 75.06 87 VAL A N 1
ATOM 665 C CA . VAL A 1 87 ? -11.068 -6.088 -1.667 1.00 75.06 87 VAL A CA 1
ATOM 666 C C . VAL A 1 87 ? -9.994 -7.151 -1.525 1.00 75.06 87 VAL A C 1
ATOM 668 O O . VAL A 1 87 ? -9.411 -7.595 -2.515 1.00 75.06 87 VAL A O 1
ATOM 671 N N . PHE A 1 88 ? -9.717 -7.573 -0.288 1.00 73.31 88 PHE A N 1
ATOM 672 C CA . PHE A 1 88 ? -8.731 -8.619 -0.059 1.00 73.31 88 PHE A CA 1
ATOM 673 C C . PHE A 1 88 ? -9.123 -9.910 -0.782 1.00 73.31 88 PHE A C 1
ATOM 675 O O . PHE A 1 88 ? -8.318 -10.436 -1.547 1.00 73.31 88 PHE A O 1
ATOM 682 N N . ARG A 1 89 ? -10.376 -10.346 -0.607 1.00 76.81 89 ARG A N 1
ATOM 683 C CA . ARG A 1 89 ? -10.911 -11.560 -1.224 1.00 76.81 89 ARG A CA 1
ATOM 684 C C . ARG A 1 89 ? -10.916 -11.496 -2.752 1.00 76.81 89 ARG A C 1
ATOM 686 O O . ARG A 1 89 ? -10.399 -12.412 -3.373 1.00 76.81 89 ARG A O 1
ATOM 693 N N . ALA A 1 90 ? -11.415 -10.413 -3.346 1.00 75.00 90 ALA A N 1
ATOM 694 C CA . ALA A 1 90 ? -11.480 -10.256 -4.800 1.00 75.00 90 ALA A CA 1
ATOM 695 C C . ALA A 1 90 ? -10.097 -10.360 -5.458 1.00 75.00 90 ALA A C 1
ATOM 697 O O . ALA A 1 90 ? -9.934 -11.002 -6.490 1.00 75.00 90 ALA A O 1
ATOM 698 N N . LEU A 1 91 ? -9.080 -9.772 -4.827 1.00 75.50 91 LEU A N 1
ATOM 699 C CA . LEU A 1 91 ? -7.709 -9.841 -5.323 1.00 75.50 91 LEU A CA 1
ATOM 700 C C . LEU A 1 91 ? -7.063 -11.216 -5.078 1.00 75.50 91 LEU A C 1
ATOM 702 O O . LEU A 1 91 ? -6.295 -11.679 -5.912 1.00 75.50 91 LEU A O 1
ATOM 706 N N . SER A 1 92 ? -7.380 -11.897 -3.971 1.00 76.75 92 SER A N 1
ATOM 707 C CA . SER A 1 92 ? -6.962 -13.293 -3.766 1.00 76.75 92 SER A CA 1
ATOM 708 C C . SER A 1 92 ? -7.572 -14.236 -4.804 1.00 76.75 92 SER A C 1
ATOM 710 O O . SER A 1 92 ? -6.872 -15.107 -5.314 1.00 76.75 92 SER A O 1
ATOM 712 N N . ASP A 1 93 ? -8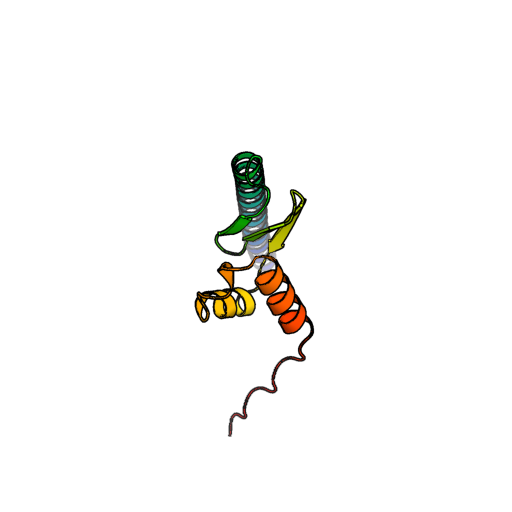.844 -14.035 -5.148 1.00 77.25 93 ASP A N 1
ATOM 713 C CA . ASP A 1 93 ? -9.547 -14.831 -6.153 1.00 77.25 93 ASP A CA 1
ATOM 714 C C . ASP A 1 93 ? -8.978 -14.557 -7.560 1.00 77.25 93 ASP A C 1
ATOM 716 O O . ASP A 1 93 ? -8.694 -15.498 -8.301 1.00 77.25 93 ASP A O 1
ATOM 720 N N . ALA A 1 94 ? -8.710 -13.289 -7.902 1.00 70.31 94 ALA A N 1
ATOM 721 C CA . ALA A 1 94 ? -8.080 -12.903 -9.168 1.00 70.31 94 ALA A CA 1
ATOM 722 C C . ALA A 1 94 ? -6.651 -13.456 -9.324 1.00 70.31 94 ALA A C 1
ATOM 724 O O . ALA A 1 94 ? -6.273 -13.878 -10.413 1.00 70.31 94 ALA A O 1
ATOM 725 N N . ALA A 1 95 ? -5.868 -13.509 -8.241 1.00 69.88 95 ALA A N 1
ATOM 726 C CA . ALA A 1 95 ? -4.523 -14.089 -8.258 1.00 69.88 95 ALA A CA 1
ATOM 727 C C . ALA A 1 95 ? -4.520 -15.617 -8.457 1.00 69.88 95 ALA A C 1
ATOM 729 O O . ALA A 1 95 ? -3.510 -16.182 -8.878 1.00 69.88 95 ALA A O 1
ATOM 730 N N . MET A 1 96 ? -5.629 -16.289 -8.135 1.00 65.44 96 MET A N 1
ATOM 731 C CA . MET A 1 96 ? -5.781 -17.742 -8.246 1.00 65.44 96 MET A CA 1
ATOM 732 C C . MET A 1 96 ? -6.511 -18.166 -9.532 1.00 65.44 96 MET A C 1
ATOM 734 O O . MET A 1 96 ? -6.526 -19.352 -9.868 1.00 65.44 96 MET A O 1
ATOM 738 N N . ALA A 1 97 ? -7.098 -17.212 -10.260 1.00 58.72 97 ALA A N 1
ATOM 739 C CA . ALA A 1 97 ? -7.714 -17.453 -11.553 1.00 58.72 97 ALA A CA 1
ATOM 740 C C . ALA A 1 97 ? -6.633 -17.751 -12.614 1.00 58.72 97 ALA A C 1
ATOM 742 O O . ALA A 1 97 ? -5.632 -17.033 -12.695 1.00 58.72 97 ALA A O 1
ATOM 743 N N . PRO A 1 98 ? -6.803 -18.798 -13.445 1.00 55.47 98 PRO A N 1
ATOM 744 C CA . PRO A 1 98 ? -5.932 -19.004 -14.592 1.00 55.47 98 PRO A CA 1
ATOM 745 C C . PRO A 1 98 ? -6.013 -17.782 -15.519 1.00 55.47 98 PRO A C 1
ATOM 747 O O . PRO A 1 98 ? -7.101 -17.218 -15.658 1.00 55.47 98 PRO A O 1
ATOM 750 N N . PRO A 1 99 ? -4.906 -17.377 -16.171 1.00 55.03 99 PRO A N 1
ATOM 751 C CA . PRO A 1 99 ? -4.958 -16.303 -17.154 1.00 55.03 99 PRO A CA 1
ATOM 752 C C . PRO A 1 99 ? -6.006 -16.660 -18.211 1.00 55.03 99 PRO A C 1
ATOM 754 O O . PRO A 1 99 ? -5.977 -17.765 -18.762 1.00 55.03 99 PRO A O 1
ATOM 757 N N . GLU A 1 100 ? -6.956 -15.752 -18.451 1.00 60.09 100 GLU A N 1
ATOM 758 C CA . GLU A 1 100 ? -7.943 -15.928 -19.513 1.00 60.09 100 GLU A CA 1
ATOM 759 C C . GLU A 1 100 ? -7.205 -16.214 -20.830 1.00 60.09 100 GLU A C 1
ATOM 761 O O . GLU A 1 100 ? -6.193 -15.561 -21.114 1.00 60.09 100 GLU A O 1
ATOM 766 N N . PRO A 1 101 ? -7.655 -17.197 -21.632 1.00 52.22 101 PRO A N 1
ATOM 767 C CA . PRO A 1 101 ? -7.059 -17.429 -22.935 1.00 52.22 101 PRO A CA 1
ATOM 768 C C . PRO A 1 101 ? -7.193 -16.143 -23.748 1.00 52.22 101 PRO A C 1
ATOM 770 O O . PRO A 1 101 ? -8.302 -15.634 -23.914 1.00 52.22 101 PRO A O 1
ATOM 773 N N . GLU A 1 102 ? -6.061 -15.614 -24.227 1.00 53.75 102 GLU A N 1
ATOM 774 C CA . GLU A 1 102 ? -6.034 -14.468 -25.133 1.00 53.75 102 GLU A CA 1
ATOM 775 C C . GLU A 1 102 ? -7.032 -14.732 -26.264 1.00 53.75 102 GLU A C 1
ATOM 777 O O . GLU A 1 102 ? -6.857 -15.655 -27.067 1.00 53.75 102 GLU A O 1
ATOM 782 N N . ALA A 1 103 ? -8.127 -13.966 -26.278 1.00 54.22 103 ALA A N 1
ATOM 783 C CA . ALA A 1 103 ? -9.140 -14.075 -27.310 1.00 54.22 103 ALA A CA 1
ATOM 784 C C . ALA A 1 103 ? -8.453 -13.900 -28.670 1.00 54.22 103 ALA A C 1
ATOM 786 O O . ALA A 1 103 ? -7.719 -12.935 -28.890 1.00 54.22 103 ALA A O 1
ATOM 787 N N . GLY A 1 104 ? -8.658 -14.897 -29.531 1.00 52.38 104 GLY A N 1
ATOM 788 C CA . GLY A 1 104 ? -7.856 -15.173 -30.713 1.00 52.38 104 GLY A CA 1
ATOM 789 C C . GLY A 1 104 ? -7.503 -13.956 -31.561 1.00 52.38 104 GLY A C 1
ATOM 790 O O . GLY A 1 104 ? -8.344 -13.123 -31.897 1.00 52.38 104 GLY A O 1
ATOM 791 N N . LYS A 1 105 ? -6.243 -13.923 -31.992 1.00 45.12 105 LYS A N 1
ATOM 792 C CA . LYS A 1 105 ? -5.877 -13.238 -33.227 1.00 45.12 105 LYS A CA 1
ATOM 793 C C . LYS A 1 105 ? -6.261 -14.160 -34.398 1.00 45.12 105 LYS A C 1
ATOM 795 O O . LYS A 1 105 ? -5.908 -15.339 -34.322 1.00 45.12 105 LYS A O 1
ATOM 800 N N . PRO A 1 106 ? -7.001 -13.671 -35.409 1.00 57.56 106 PRO A N 1
ATOM 801 C CA . PRO A 1 106 ? -7.316 -14.446 -36.608 1.00 57.56 106 PRO A CA 1
ATOM 802 C C . PRO A 1 106 ? -6.061 -14.799 -37.413 1.00 57.56 106 PRO A C 1
ATOM 804 O O . PRO A 1 106 ? -5.055 -14.054 -37.307 1.00 57.56 106 PRO A O 1
#